Protein AF-A0A9D8IS25-F1 (afdb_monomer_lite)

Secondary structure (DSSP, 8-state):
-EESSHHHHHHHHHHHHHHHHHHHHH---------S-STTHHHHHHHGGG--SS------HHHHHHHHHHHHHHHHHH-EE---S---S--PPPP----GGGG---BTTTB-HHHHHHHHHHHHHHHHHT--TT----

Radius of gyration: 33.5 Å; chains: 1; bounding box: 58×26×98 Å

Sequence (138 aa):
MTWLTPLTGIILAAVTLPLLLALYILKLRRRRRAAPSTLLWTRAVEDLRANAPFQRLRPSWLLLLQLLVLVLVALAVMQPRMDLGATRGGRVVILVDNSASMNTTDAPGGRTRLEQAKRQAKERISKLMSGGLFSGAP

pLDDT: mean 80.03, std 15.33, range [38.88, 97.06]

Foldseek 3Di:
DDFDALPVLVVQCVPPVVVLVLVQLVPDDDDDDDDPDPPCVVVVVVVVVVPDSDDPDDDDPVSVVVNVVSNVVSVVNRPDDDPLLQDPPDDDDDDQDPDPQQQDQPPPPSHGVSVVSVVVVVVVVVSNQCSDPPPDDD

Structure (mmCIF, N/CA/C/O backbone):
data_AF-A0A9D8IS25-F1
#
_entry.id   AF-A0A9D8IS25-F1
#
loop_
_atom_site.group_PDB
_atom_site.id
_atom_site.type_symbol
_atom_site.label_atom_id
_atom_site.label_alt_id
_atom_site.label_comp_id
_atom_site.label_asym_id
_atom_site.label_entity_id
_atom_site.label_seq_id
_atom_site.pdbx_PDB_ins_code
_atom_site.Cartn_x
_atom_site.Cartn_y
_atom_site.Cartn_z
_atom_site.occupancy
_atom_site.B_iso_or_equiv
_atom_site.auth_seq_id
_atom_site.auth_comp_id
_atom_site.auth_asym_id
_atom_site.auth_atom_id
_atom_site.pdbx_PDB_model_num
ATOM 1 N N . MET A 1 1 ? -0.756 2.244 12.063 1.00 66.31 1 MET A N 1
ATOM 2 C CA . MET A 1 1 ? -0.841 1.641 10.717 1.00 66.31 1 MET A CA 1
ATOM 3 C C . MET A 1 1 ? -0.056 0.354 10.734 1.00 66.31 1 MET A C 1
ATOM 5 O O . MET A 1 1 ? 1.112 0.387 11.102 1.00 66.31 1 MET A O 1
ATOM 9 N N . THR A 1 2 ? -0.696 -0.760 10.411 1.00 83.44 2 THR A N 1
ATOM 10 C CA . THR A 1 2 ? -0.054 -2.077 10.352 1.00 83.44 2 THR A CA 1
ATOM 11 C C . THR A 1 2 ? 0.010 -2.529 8.897 1.00 83.44 2 THR A C 1
ATOM 13 O O . THR A 1 2 ? -0.905 -2.270 8.119 1.00 83.44 2 THR A O 1
ATOM 16 N N . TRP A 1 3 ? 1.112 -3.166 8.511 1.00 88.31 3 TRP A N 1
ATOM 17 C CA . TRP A 1 3 ? 1.300 -3.726 7.173 1.00 88.31 3 TRP A CA 1
ATOM 18 C C . TRP A 1 3 ? 1.316 -5.240 7.308 1.00 88.31 3 TRP A C 1
ATOM 20 O O . TRP A 1 3 ? 2.125 -5.776 8.062 1.00 88.31 3 TRP A O 1
ATOM 30 N N . LEU A 1 4 ? 0.411 -5.927 6.616 1.00 87.81 4 LEU A N 1
ATOM 31 C CA . LEU A 1 4 ? 0.293 -7.384 6.734 1.00 87.81 4 LEU A CA 1
ATOM 32 C C . LEU A 1 4 ? 1.387 -8.107 5.952 1.00 87.81 4 LEU A C 1
ATOM 34 O O . LEU A 1 4 ? 1.918 -9.112 6.413 1.00 87.81 4 LEU A O 1
ATOM 38 N N . THR A 1 5 ? 1.727 -7.593 4.772 1.00 92.00 5 THR A N 1
ATOM 39 C CA . THR A 1 5 ? 2.587 -8.297 3.813 1.00 92.00 5 THR A CA 1
ATOM 40 C C . THR A 1 5 ? 3.596 -7.358 3.135 1.00 92.00 5 THR A C 1
ATOM 42 O O . THR A 1 5 ? 3.738 -7.388 1.907 1.00 92.00 5 THR A O 1
ATOM 45 N N . PRO A 1 6 ? 4.356 -6.537 3.894 1.00 90.81 6 PRO A N 1
ATOM 46 C CA . PRO A 1 6 ? 5.230 -5.511 3.320 1.00 90.81 6 PRO A CA 1
ATOM 47 C C . PRO A 1 6 ? 6.304 -6.107 2.400 1.00 90.81 6 PRO A C 1
ATOM 49 O O . PRO A 1 6 ? 6.523 -5.607 1.299 1.00 90.81 6 PRO A O 1
ATOM 52 N N . LEU A 1 7 ? 6.912 -7.231 2.797 1.00 94.69 7 LEU A N 1
ATOM 53 C CA . LEU A 1 7 ? 7.963 -7.893 2.017 1.00 94.69 7 LEU A CA 1
ATOM 54 C C . LEU A 1 7 ? 7.478 -8.337 0.633 1.00 94.69 7 LEU A C 1
ATOM 56 O O . LEU A 1 7 ? 8.193 -8.157 -0.348 1.00 94.69 7 LEU A O 1
ATOM 60 N N . THR A 1 8 ? 6.256 -8.866 0.530 1.00 93.81 8 THR A N 1
ATOM 61 C CA . THR A 1 8 ? 5.722 -9.343 -0.758 1.00 93.81 8 THR A CA 1
ATOM 62 C C . THR A 1 8 ? 5.560 -8.212 -1.767 1.00 93.81 8 THR A C 1
ATOM 64 O O . THR A 1 8 ? 5.951 -8.365 -2.922 1.00 93.81 8 THR A O 1
ATOM 67 N N . GLY A 1 9 ? 5.064 -7.050 -1.331 1.00 93.19 9 GLY A N 1
ATOM 68 C CA . GLY A 1 9 ? 4.956 -5.890 -2.207 1.00 93.19 9 GLY A CA 1
ATOM 69 C C . GLY A 1 9 ? 6.318 -5.310 -2.584 1.00 93.19 9 GLY A C 1
ATOM 70 O O . GLY A 1 9 ? 6.484 -4.876 -3.721 1.00 93.19 9 GLY A O 1
ATOM 71 N N . ILE A 1 10 ? 7.313 -5.359 -1.684 1.00 95.56 10 ILE A N 1
ATOM 72 C CA . ILE A 1 10 ? 8.688 -4.927 -1.994 1.00 95.56 10 ILE A CA 1
ATOM 73 C C . ILE A 1 10 ? 9.290 -5.838 -3.063 1.00 95.56 10 ILE A C 1
ATOM 75 O O . ILE A 1 10 ? 9.823 -5.338 -4.048 1.00 95.56 10 ILE A O 1
ATOM 79 N N . ILE A 1 11 ? 9.174 -7.159 -2.905 1.00 96.50 11 ILE A N 1
ATOM 80 C CA . ILE A 1 11 ? 9.686 -8.134 -3.877 1.00 96.50 11 ILE A CA 1
ATOM 81 C C . ILE A 1 11 ? 9.007 -7.936 -5.235 1.00 96.50 11 ILE A C 1
ATOM 83 O O . ILE A 1 11 ? 9.684 -7.867 -6.260 1.00 96.50 11 ILE A O 1
ATOM 87 N N . LEU A 1 12 ? 7.680 -7.782 -5.253 1.00 96.19 12 LEU A N 1
ATOM 88 C CA . LEU A 1 12 ? 6.933 -7.539 -6.484 1.00 96.19 12 LEU A CA 1
ATOM 89 C C . LEU A 1 12 ? 7.421 -6.269 -7.193 1.00 96.19 12 LEU A C 1
ATOM 91 O O . LEU A 1 12 ? 7.677 -6.296 -8.398 1.00 96.19 12 LEU A O 1
ATOM 95 N N . ALA A 1 13 ? 7.584 -5.169 -6.456 1.00 95.88 13 ALA A N 1
ATOM 96 C CA . ALA A 1 13 ? 8.097 -3.917 -6.999 1.00 95.88 13 ALA A CA 1
ATOM 97 C C . ALA A 1 13 ? 9.538 -4.073 -7.517 1.00 95.88 13 ALA A C 1
ATOM 99 O O . ALA A 1 13 ? 9.843 -3.665 -8.638 1.00 95.88 13 ALA A O 1
ATOM 100 N N . ALA A 1 14 ? 10.404 -4.730 -6.742 1.00 96.62 14 ALA A N 1
ATOM 101 C CA . ALA A 1 14 ? 11.804 -4.964 -7.082 1.00 96.62 14 ALA A CA 1
ATOM 102 C C . ALA A 1 14 ? 11.988 -5.817 -8.344 1.00 96.62 14 ALA A C 1
ATOM 104 O O . ALA A 1 14 ? 13.005 -5.682 -9.011 1.00 96.62 14 ALA A O 1
ATOM 105 N N . VAL A 1 15 ? 11.019 -6.663 -8.704 1.00 96.75 15 VAL A N 1
ATOM 106 C CA . VAL A 1 15 ? 11.056 -7.447 -9.949 1.00 96.75 15 VAL A CA 1
ATOM 107 C C . VAL A 1 15 ? 10.396 -6.692 -11.105 1.00 96.75 15 VAL A C 1
ATOM 109 O O . VAL A 1 15 ? 10.967 -6.577 -12.189 1.00 96.75 15 VAL A O 1
ATOM 112 N N . THR A 1 16 ? 9.192 -6.160 -10.895 1.00 95.75 16 THR A N 1
ATOM 113 C CA . THR A 1 16 ? 8.357 -5.623 -11.983 1.00 95.75 16 THR A CA 1
ATOM 114 C C . THR A 1 16 ? 8.835 -4.273 -12.514 1.00 95.75 16 THR A C 1
ATOM 116 O O . THR A 1 16 ? 8.819 -4.071 -13.730 1.00 95.75 16 THR A O 1
ATOM 119 N N . LEU A 1 17 ? 9.301 -3.362 -11.650 1.00 95.12 17 LEU A N 1
ATOM 120 C CA . LEU A 1 17 ? 9.815 -2.058 -12.081 1.00 95.12 17 LEU A CA 1
ATOM 121 C C . LEU A 1 17 ? 11.051 -2.174 -12.989 1.00 95.12 17 LEU A C 1
ATOM 123 O O . LEU A 1 17 ? 11.005 -1.635 -14.099 1.00 95.12 17 LEU A O 1
ATOM 127 N N . PRO A 1 18 ? 12.146 -2.856 -12.593 1.00 93.69 18 PRO A N 1
ATOM 128 C CA . PRO A 1 18 ? 13.311 -2.968 -13.463 1.00 93.69 18 PRO A CA 1
ATOM 129 C C . PRO A 1 18 ? 13.011 -3.778 -14.722 1.00 93.69 18 PRO A C 1
ATOM 131 O O . PRO A 1 18 ? 13.528 -3.431 -15.780 1.00 93.69 18 PRO A O 1
ATOM 134 N N . LEU A 1 19 ? 12.137 -4.789 -14.655 1.00 94.56 19 LEU A N 1
ATOM 135 C CA . LEU A 1 19 ? 11.696 -5.524 -15.841 1.00 94.56 19 LEU A CA 1
ATOM 136 C C . LEU A 1 19 ? 10.988 -4.603 -16.844 1.00 94.56 19 LEU A C 1
ATOM 138 O O . LEU A 1 19 ? 11.324 -4.610 -18.028 1.00 94.56 19 LEU A O 1
ATOM 142 N N . LEU A 1 20 ? 10.044 -3.775 -16.384 1.00 93.62 20 LEU A N 1
ATOM 143 C CA . LEU A 1 20 ? 9.356 -2.807 -17.241 1.00 93.62 20 LEU A CA 1
ATOM 144 C C . LEU A 1 20 ? 10.348 -1.815 -17.864 1.00 93.62 20 LEU A C 1
ATOM 146 O O . LEU A 1 20 ? 10.269 -1.536 -19.061 1.00 93.62 20 LEU A O 1
ATOM 150 N N . LEU A 1 21 ? 11.292 -1.302 -17.071 1.00 90.62 21 LEU A N 1
ATOM 151 C CA . LEU A 1 21 ? 12.319 -0.376 -17.550 1.00 90.62 21 LEU A CA 1
ATOM 152 C C . LEU A 1 21 ? 13.247 -1.034 -18.576 1.00 90.62 21 LEU A C 1
ATOM 154 O O . LEU A 1 21 ? 13.522 -0.431 -19.612 1.00 90.62 21 LEU A O 1
ATOM 158 N N . ALA A 1 22 ? 13.673 -2.276 -18.338 1.00 89.38 22 ALA A N 1
ATOM 159 C CA . ALA A 1 22 ? 14.477 -3.043 -19.281 1.00 89.38 22 ALA A CA 1
ATOM 160 C C . ALA A 1 22 ? 13.729 -3.215 -20.609 1.00 89.38 22 ALA A C 1
ATOM 162 O O . ALA A 1 22 ? 14.243 -2.835 -21.660 1.00 89.38 22 ALA A O 1
ATOM 163 N N . LEU A 1 23 ? 12.475 -3.676 -20.571 1.00 88.62 23 LEU A N 1
ATOM 164 C CA . LEU A 1 23 ? 11.638 -3.817 -21.767 1.00 88.62 23 LEU A CA 1
ATOM 165 C C . LEU A 1 23 ? 11.410 -2.481 -22.488 1.00 88.62 23 LEU A C 1
ATOM 167 O O . LEU A 1 23 ? 11.342 -2.443 -23.719 1.00 88.62 23 LEU A O 1
ATOM 171 N N . TYR A 1 24 ? 11.311 -1.377 -21.746 1.00 86.81 24 TYR A N 1
ATOM 172 C CA . TYR A 1 24 ? 11.167 -0.048 -22.328 1.00 86.81 24 TYR A CA 1
ATOM 173 C C . TYR A 1 24 ? 12.428 0.405 -23.069 1.00 86.81 24 TYR A C 1
ATOM 175 O O . TYR A 1 24 ? 12.323 0.912 -24.186 1.00 86.81 24 TYR A O 1
ATOM 183 N N . ILE A 1 25 ? 13.611 0.198 -22.482 1.00 82.75 25 ILE A N 1
ATOM 184 C CA . ILE A 1 25 ? 14.899 0.558 -23.094 1.00 82.75 25 ILE A CA 1
ATOM 185 C C . ILE A 1 25 ? 15.184 -0.326 -24.313 1.00 82.75 25 ILE A C 1
ATOM 187 O O . ILE A 1 25 ? 15.615 0.180 -25.348 1.00 82.75 25 ILE A O 1
ATOM 191 N N . LEU A 1 26 ? 14.876 -1.626 -24.233 1.00 81.69 26 LEU A N 1
ATOM 192 C CA . LEU A 1 26 ? 15.038 -2.564 -25.350 1.00 81.69 26 LEU A CA 1
ATOM 193 C C . LEU A 1 26 ? 14.118 -2.235 -26.541 1.00 81.69 26 LEU A C 1
ATOM 195 O O . LEU A 1 26 ? 14.368 -2.683 -27.664 1.00 81.69 26 LEU A O 1
ATOM 199 N N . LYS A 1 27 ? 13.060 -1.438 -26.340 1.00 72.56 27 LYS A N 1
ATOM 200 C CA . LYS A 1 27 ? 12.122 -1.057 -27.400 1.00 72.56 27 LYS A CA 1
ATOM 201 C C . LYS A 1 27 ? 12.726 -0.006 -28.337 1.00 72.56 27 LYS A C 1
ATOM 203 O O . LYS A 1 27 ? 12.412 1.184 -28.276 1.00 72.56 27 LYS A O 1
ATOM 208 N N . LEU A 1 28 ? 13.529 -0.463 -29.294 1.00 65.44 28 LEU A N 1
ATOM 209 C CA . LEU A 1 28 ? 14.127 0.388 -30.320 1.00 65.44 28 LEU A CA 1
ATOM 210 C C . LEU A 1 28 ? 13.079 0.855 -31.352 1.00 65.44 28 LEU A C 1
ATOM 212 O O . LEU A 1 28 ? 12.765 0.161 -32.321 1.00 65.44 28 LEU A O 1
ATOM 216 N N . ARG A 1 29 ? 12.541 2.070 -31.186 1.00 64.44 29 ARG A N 1
ATOM 217 C CA . ARG A 1 29 ? 11.661 2.699 -32.189 1.00 64.44 29 ARG A CA 1
ATOM 218 C C . ARG A 1 29 ? 12.482 3.308 -33.331 1.00 64.44 29 ARG A C 1
ATOM 220 O O . ARG A 1 29 ? 12.863 4.475 -33.278 1.00 64.44 29 ARG A O 1
ATOM 227 N N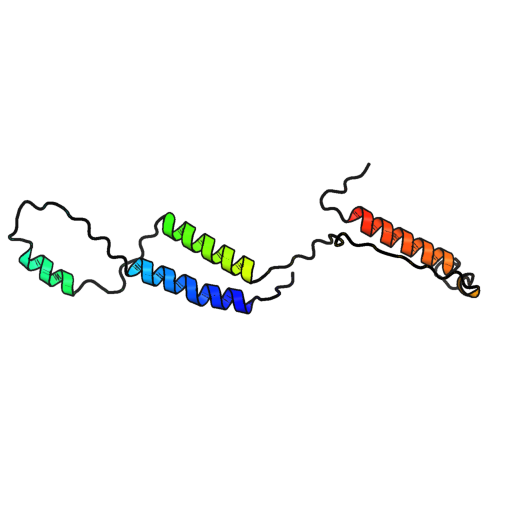 . ARG A 1 30 ? 12.701 2.546 -34.406 1.00 65.75 30 ARG A N 1
ATOM 228 C CA . ARG A 1 30 ? 13.280 3.072 -35.656 1.00 65.75 30 ARG A CA 1
ATOM 229 C C . ARG A 1 30 ? 12.220 3.872 -36.422 1.00 65.75 30 ARG A C 1
ATOM 231 O O . ARG A 1 30 ? 11.228 3.305 -36.873 1.00 65.75 30 ARG A O 1
ATOM 238 N N . ARG A 1 31 ? 12.408 5.185 -36.589 1.00 66.12 31 ARG A N 1
ATOM 239 C CA . ARG A 1 31 ? 11.593 5.987 -37.522 1.00 66.12 31 ARG A CA 1
ATOM 240 C C . ARG A 1 31 ? 12.238 5.930 -38.905 1.00 66.12 31 ARG A C 1
ATOM 242 O O . ARG A 1 31 ? 13.348 6.429 -39.067 1.00 66.12 31 ARG A O 1
ATOM 249 N N . ARG A 1 32 ? 11.552 5.345 -39.892 1.00 70.12 32 ARG A N 1
ATOM 250 C CA . ARG A 1 32 ? 11.980 5.427 -41.296 1.00 70.12 32 ARG A CA 1
ATOM 251 C C . ARG A 1 32 ? 11.805 6.874 -41.759 1.00 70.12 32 ARG A C 1
ATOM 253 O O . ARG A 1 32 ? 10.707 7.414 -41.667 1.00 70.12 32 ARG A O 1
ATOM 260 N N . ARG A 1 33 ? 12.888 7.507 -42.203 1.00 74.75 33 ARG A N 1
ATOM 261 C CA . ARG A 1 33 ? 12.861 8.811 -42.873 1.00 74.75 33 ARG A CA 1
ATOM 262 C C . ARG A 1 33 ? 13.349 8.601 -44.301 1.00 74.75 33 ARG A C 1
ATOM 264 O O . ARG A 1 33 ? 14.346 7.910 -44.491 1.00 74.75 33 ARG A O 1
ATOM 271 N N . ALA A 1 34 ? 12.633 9.154 -45.276 1.00 75.25 34 ALA A N 1
ATOM 272 C CA . ALA A 1 34 ? 13.092 9.159 -46.658 1.00 75.25 34 ALA A CA 1
ATOM 273 C C . ALA A 1 34 ? 14.298 10.103 -46.761 1.00 75.25 34 ALA A C 1
ATOM 275 O O . ALA A 1 34 ? 14.199 11.269 -46.380 1.00 75.25 34 ALA A O 1
ATOM 276 N N . ALA A 1 35 ? 15.435 9.583 -47.218 1.00 69.88 35 ALA A N 1
ATOM 277 C CA . ALA A 1 35 ? 16.632 10.365 -47.493 1.00 69.88 35 ALA A CA 1
ATOM 278 C C . ALA A 1 35 ? 16.887 10.344 -49.013 1.00 69.88 35 ALA A C 1
ATOM 280 O O . ALA A 1 35 ? 16.868 9.259 -49.593 1.00 69.88 35 ALA A O 1
ATOM 281 N N . PRO A 1 36 ? 17.122 11.498 -49.663 1.00 72.44 36 PRO A N 1
ATOM 282 C CA . PRO A 1 36 ? 17.271 11.591 -51.119 1.00 72.44 36 PRO A CA 1
ATOM 283 C C . PRO A 1 36 ? 18.633 11.110 -51.663 1.00 72.44 36 PRO A C 1
ATOM 285 O O . PRO A 1 36 ? 18.867 11.202 -52.861 1.00 72.44 36 PRO A O 1
ATOM 288 N N . SER A 1 37 ? 19.541 10.596 -50.822 1.00 74.31 37 SER A N 1
ATOM 289 C CA . SER A 1 37 ? 20.868 10.123 -51.245 1.00 74.31 37 SER A CA 1
ATOM 290 C C . SER A 1 37 ? 21.282 8.846 -50.512 1.00 74.31 37 SER A C 1
ATOM 292 O O . SER A 1 37 ? 21.143 8.743 -49.293 1.00 74.31 37 SER A O 1
ATOM 294 N N . THR A 1 38 ? 21.818 7.878 -51.258 1.00 71.62 38 THR A N 1
ATOM 295 C CA 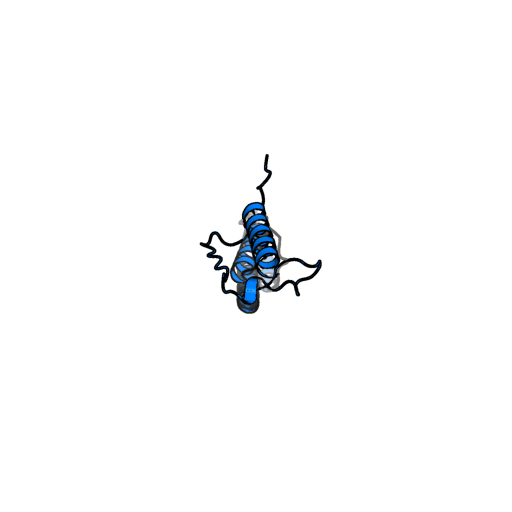. THR A 1 38 ? 22.339 6.594 -50.758 1.00 71.62 38 THR A CA 1
ATOM 296 C C . THR A 1 38 ? 23.822 6.655 -50.372 1.00 71.62 38 THR A C 1
ATOM 298 O O . THR A 1 38 ? 24.306 5.766 -49.677 1.00 71.62 38 THR A O 1
ATOM 301 N N . LEU A 1 39 ? 24.539 7.719 -50.756 1.00 65.44 39 LEU A N 1
ATOM 302 C CA . LEU A 1 39 ? 25.997 7.843 -50.597 1.00 65.44 39 LEU A CA 1
ATOM 303 C C . LEU A 1 39 ? 26.420 8.027 -49.124 1.00 65.44 39 LEU A C 1
ATOM 305 O O . LEU A 1 39 ? 27.488 7.584 -48.713 1.00 65.44 39 LEU A O 1
ATOM 309 N N . LEU A 1 40 ? 25.552 8.620 -48.295 1.00 64.81 40 LEU A N 1
ATOM 310 C CA . LEU A 1 40 ? 25.784 8.817 -46.856 1.00 64.81 40 LEU A CA 1
ATOM 311 C C . LEU A 1 40 ? 25.398 7.598 -45.994 1.00 64.81 40 LEU A C 1
ATOM 313 O O . LEU A 1 40 ? 25.723 7.565 -44.807 1.00 64.81 40 LEU A O 1
ATOM 317 N N . TRP A 1 41 ? 24.726 6.588 -46.562 1.00 65.38 41 TRP A N 1
ATOM 318 C CA . TRP A 1 41 ? 24.256 5.429 -45.794 1.00 65.38 41 TRP A CA 1
ATOM 319 C C . TRP A 1 41 ? 25.400 4.483 -45.410 1.00 65.38 41 TRP A C 1
ATOM 321 O O . TRP A 1 41 ? 25.416 3.963 -44.298 1.00 65.38 41 TRP A O 1
ATOM 331 N N . THR A 1 42 ? 26.399 4.298 -46.275 1.00 62.91 42 THR A N 1
ATOM 332 C CA . THR A 1 42 ? 27.499 3.351 -46.026 1.00 62.91 42 THR A CA 1
ATOM 333 C C . THR A 1 42 ? 28.302 3.710 -44.770 1.00 62.91 42 THR A C 1
ATOM 335 O O . THR A 1 42 ? 28.644 2.821 -43.999 1.00 62.91 42 THR A O 1
ATOM 338 N N . ARG A 1 43 ? 28.504 5.011 -44.497 1.00 61.09 43 ARG A N 1
ATOM 339 C CA . ARG A 1 43 ? 29.179 5.504 -43.278 1.00 61.09 43 ARG A CA 1
ATOM 340 C C . ARG A 1 43 ? 28.294 5.446 -42.025 1.00 61.09 43 ARG A C 1
ATOM 342 O O . ARG A 1 43 ? 28.779 5.150 -40.942 1.00 61.09 43 ARG A O 1
ATOM 349 N N . ALA A 1 44 ? 26.984 5.663 -42.156 1.00 62.28 44 ALA A N 1
ATOM 350 C CA . ALA A 1 44 ? 26.056 5.605 -41.019 1.00 62.28 44 ALA A CA 1
ATOM 351 C C . ALA A 1 44 ? 25.760 4.166 -40.534 1.00 62.28 44 ALA A C 1
ATOM 353 O O . ALA A 1 44 ? 25.330 3.973 -39.396 1.00 62.28 44 ALA A O 1
ATOM 354 N N . VAL A 1 45 ? 25.985 3.147 -41.375 1.00 61.28 45 VAL A N 1
ATOM 355 C CA . VAL A 1 45 ? 25.874 1.729 -40.983 1.00 61.28 45 VAL A CA 1
ATOM 356 C C . VAL A 1 45 ? 27.019 1.297 -40.056 1.00 61.28 45 VAL A C 1
ATOM 358 O O . VAL A 1 45 ? 26.791 0.464 -39.176 1.00 61.28 45 VAL A O 1
ATOM 361 N N . GLU A 1 46 ? 28.210 1.888 -40.181 1.00 60.28 46 GLU A N 1
ATOM 362 C CA . GLU A 1 46 ? 29.330 1.644 -39.258 1.00 60.28 46 GLU A CA 1
ATOM 363 C C . GLU A 1 46 ? 29.078 2.265 -37.874 1.00 60.28 46 GLU A C 1
ATOM 365 O O . GLU A 1 46 ? 29.246 1.578 -36.866 1.00 60.28 46 GLU A O 1
ATOM 370 N N . ASP A 1 47 ? 28.529 3.483 -37.808 1.00 56.66 47 ASP A N 1
ATOM 371 C CA . ASP A 1 47 ? 28.145 4.144 -36.544 1.00 56.66 47 ASP A CA 1
ATOM 372 C C . ASP A 1 47 ? 27.007 3.426 -35.792 1.00 56.66 47 ASP A C 1
ATOM 374 O O . ASP A 1 47 ? 26.887 3.511 -34.566 1.00 56.66 47 ASP A O 1
ATOM 378 N N . LEU A 1 48 ? 26.166 2.658 -36.494 1.00 56.69 48 LEU A N 1
ATOM 379 C CA . LEU A 1 48 ? 25.124 1.847 -35.856 1.00 56.69 48 LEU A CA 1
ATOM 380 C C . LEU A 1 48 ? 25.693 0.713 -34.988 1.00 56.69 48 LEU A C 1
ATOM 382 O O . LEU A 1 48 ? 25.003 0.290 -34.059 1.00 56.69 48 LEU A O 1
ATOM 386 N N . ARG A 1 49 ? 26.930 0.251 -35.233 1.00 53.69 49 ARG A N 1
ATOM 387 C CA . ARG A 1 49 ? 27.591 -0.769 -34.394 1.00 53.69 49 ARG A CA 1
ATOM 388 C C . ARG A 1 49 ? 28.044 -0.226 -33.034 1.00 53.69 49 ARG A C 1
ATOM 390 O O . ARG A 1 49 ? 28.246 -1.021 -32.122 1.00 53.69 49 ARG A O 1
ATOM 397 N N . ALA A 1 50 ? 28.138 1.096 -32.874 1.00 52.19 50 ALA A N 1
ATOM 398 C CA . ALA A 1 50 ? 28.578 1.753 -31.641 1.00 52.19 50 ALA A CA 1
ATOM 399 C C . ALA A 1 50 ? 27.425 2.298 -30.772 1.00 52.19 50 ALA A C 1
ATOM 401 O O . ALA A 1 50 ? 27.666 2.984 -29.777 1.00 52.19 50 ALA A O 1
ATOM 402 N N . ASN A 1 51 ? 26.160 2.029 -31.118 1.00 53.81 51 ASN A N 1
ATOM 403 C CA . ASN A 1 51 ? 25.030 2.609 -30.392 1.00 53.81 51 ASN A CA 1
ATOM 404 C C . ASN A 1 51 ? 24.779 1.907 -29.051 1.00 53.81 51 ASN A C 1
ATOM 406 O O . ASN A 1 51 ? 24.097 0.889 -28.960 1.00 53.81 51 ASN A O 1
ATOM 410 N N . ALA A 1 52 ? 25.365 2.534 -28.031 1.00 61.72 52 ALA A N 1
ATOM 411 C CA . ALA A 1 52 ? 25.279 2.315 -26.597 1.00 61.72 52 ALA A CA 1
ATOM 412 C C . ALA A 1 52 ? 24.050 1.507 -26.113 1.00 61.72 52 ALA A C 1
ATOM 414 O O . ALA A 1 52 ? 22.910 1.934 -26.328 1.00 61.72 52 ALA A O 1
ATOM 415 N N . PRO A 1 53 ? 24.262 0.415 -25.349 1.00 58.84 53 PRO A N 1
ATOM 416 C CA . PRO A 1 53 ? 23.183 -0.408 -24.790 1.00 58.84 53 PRO A CA 1
ATOM 417 C C . PRO A 1 53 ? 22.298 0.335 -23.768 1.00 58.84 53 PRO A C 1
ATOM 419 O O . PRO A 1 53 ? 21.212 -0.133 -23.440 1.00 58.84 53 PRO A O 1
ATOM 422 N N . PHE A 1 54 ? 22.720 1.518 -23.306 1.00 61.22 54 PHE A N 1
ATOM 423 C CA . PHE A 1 54 ? 22.022 2.361 -22.331 1.00 61.22 54 PHE A CA 1
ATOM 424 C C . PHE A 1 54 ? 21.607 3.704 -22.946 1.00 61.22 54 PHE A C 1
ATOM 426 O O . PHE A 1 54 ? 22.081 4.771 -22.548 1.00 61.22 54 PHE A O 1
ATOM 433 N N . GLN A 1 55 ? 20.727 3.676 -23.951 1.00 66.56 55 GLN A N 1
ATOM 434 C CA . GLN A 1 55 ? 20.129 4.915 -24.455 1.00 66.56 55 GLN A CA 1
ATOM 435 C C . GLN A 1 55 ? 19.375 5.638 -23.326 1.00 66.56 55 GLN A C 1
ATOM 437 O O . GLN A 1 55 ? 18.662 5.012 -22.541 1.00 66.56 55 GLN A O 1
ATOM 442 N N . ARG A 1 56 ? 19.513 6.971 -23.249 1.00 66.12 56 ARG A N 1
ATOM 443 C CA . ARG A 1 56 ? 18.790 7.809 -22.274 1.00 66.12 56 ARG A CA 1
ATOM 444 C C . ARG A 1 56 ? 17.289 7.509 -22.335 1.00 66.12 56 ARG A C 1
ATOM 446 O O . ARG A 1 56 ? 16.674 7.685 -23.392 1.00 66.12 56 ARG A O 1
ATOM 453 N N . LEU A 1 57 ? 16.702 7.108 -21.202 1.00 72.06 57 LEU A N 1
ATOM 454 C CA . LEU A 1 57 ? 15.259 6.914 -21.086 1.00 72.06 57 LEU A CA 1
ATOM 455 C C . LEU A 1 57 ? 14.558 8.228 -21.421 1.00 72.06 57 LEU A C 1
ATOM 457 O O . LEU A 1 57 ? 14.683 9.215 -20.701 1.00 72.06 57 LEU A O 1
ATOM 461 N N . ARG A 1 58 ? 13.812 8.243 -22.525 1.00 79.00 58 ARG A N 1
ATOM 462 C CA . ARG A 1 58 ? 12.912 9.352 -22.836 1.00 79.00 58 ARG A CA 1
ATOM 463 C C . ARG A 1 58 ? 11.602 9.084 -22.100 1.00 79.00 58 ARG A C 1
ATOM 465 O O . ARG A 1 58 ? 10.913 8.143 -22.504 1.00 79.00 58 ARG A O 1
ATOM 472 N N . PRO A 1 59 ? 11.260 9.827 -21.032 1.00 79.06 59 PRO A N 1
ATOM 473 C CA . PRO A 1 59 ? 10.008 9.602 -20.327 1.00 79.06 59 PRO A CA 1
ATOM 474 C C . PRO A 1 59 ? 8.845 9.865 -21.286 1.00 79.06 59 PRO A C 1
ATOM 476 O O . PRO A 1 59 ? 8.820 10.862 -22.006 1.00 79.06 59 PRO A O 1
ATOM 479 N N . SER A 1 60 ? 7.898 8.935 -21.326 1.00 87.94 60 SER A N 1
ATOM 480 C CA . SER A 1 60 ? 6.624 9.114 -22.017 1.00 87.94 60 SER A CA 1
ATOM 481 C C . SER A 1 60 ? 5.508 9.103 -20.983 1.00 87.94 60 SER A C 1
ATOM 483 O O . SER A 1 60 ? 5.625 8.425 -19.962 1.00 87.94 60 SER A O 1
ATOM 485 N N . TRP A 1 61 ? 4.417 9.825 -21.247 1.00 93.88 61 TRP A N 1
ATOM 486 C CA . TRP A 1 61 ? 3.265 9.846 -20.339 1.00 93.88 61 TRP A CA 1
ATOM 487 C C . TRP A 1 61 ? 2.736 8.433 -20.060 1.00 93.88 61 TRP A C 1
ATOM 489 O O . TRP A 1 61 ? 2.410 8.093 -18.929 1.00 93.88 61 TRP A O 1
ATOM 499 N N . LEU A 1 62 ? 2.762 7.567 -21.079 1.00 92.50 62 LEU A N 1
ATOM 500 C CA . LEU A 1 62 ? 2.393 6.161 -20.945 1.00 92.50 62 LEU A CA 1
ATOM 501 C C . LEU A 1 62 ? 3.307 5.399 -19.972 1.00 92.50 62 LEU A C 1
ATOM 503 O O . LEU A 1 62 ? 2.803 4.635 -19.157 1.00 92.50 62 LEU A O 1
ATOM 507 N N . LEU A 1 63 ? 4.627 5.612 -20.027 1.00 91.62 63 LEU A N 1
ATOM 508 C CA . LEU A 1 63 ? 5.567 4.981 -19.094 1.00 91.62 63 LEU A CA 1
ATOM 509 C C . LEU A 1 63 ? 5.338 5.460 -17.654 1.00 91.62 63 LEU A C 1
ATOM 511 O O . LEU A 1 63 ? 5.376 4.650 -16.733 1.00 91.62 63 LEU A O 1
ATOM 515 N N . LEU A 1 64 ? 5.056 6.751 -17.460 1.00 93.62 64 LEU A N 1
ATOM 516 C CA . LEU A 1 64 ? 4.732 7.290 -16.136 1.00 93.62 64 LEU A CA 1
ATOM 517 C C . LEU A 1 64 ? 3.455 6.658 -15.570 1.00 93.62 64 LEU A C 1
ATOM 519 O O . LEU A 1 64 ? 3.445 6.238 -14.416 1.00 93.62 64 LEU A O 1
ATOM 523 N N . LEU A 1 65 ? 2.409 6.522 -16.391 1.00 96.06 65 LEU A N 1
ATOM 524 C CA . LEU A 1 65 ? 1.170 5.853 -15.989 1.00 96.06 65 LEU A CA 1
ATOM 525 C C . LEU A 1 65 ? 1.395 4.370 -15.661 1.00 96.06 65 LEU A C 1
ATOM 527 O O . LEU A 1 65 ? 0.863 3.880 -14.670 1.00 96.06 65 LEU A O 1
ATOM 531 N N . GLN A 1 66 ? 2.209 3.657 -16.445 1.00 94.94 66 GLN A N 1
ATOM 532 C CA . GLN A 1 66 ? 2.552 2.256 -16.169 1.00 94.94 66 GLN A CA 1
ATOM 533 C C . GLN A 1 66 ? 3.296 2.096 -14.838 1.00 94.94 66 GLN A C 1
ATOM 535 O O . GLN A 1 66 ? 2.952 1.221 -14.046 1.00 94.94 66 GLN A O 1
ATOM 540 N N . LEU A 1 67 ? 4.281 2.958 -14.571 1.00 95.50 67 LEU A N 1
ATOM 541 C CA . LEU A 1 67 ? 5.004 2.985 -1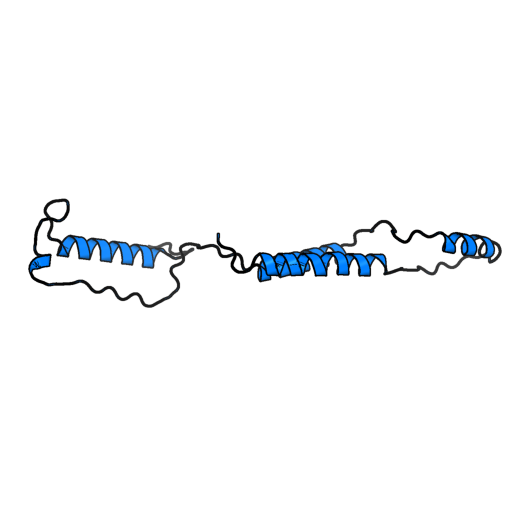3.298 1.00 95.50 67 LEU A CA 1
ATOM 542 C C . LEU A 1 67 ? 4.069 3.274 -12.124 1.00 95.50 67 LEU A C 1
ATOM 544 O O . LEU A 1 67 ? 4.127 2.571 -11.118 1.00 95.50 67 LEU A O 1
ATOM 548 N N . LEU A 1 68 ? 3.184 4.264 -12.264 1.00 96.94 68 LEU A N 1
ATOM 549 C CA . LEU A 1 68 ? 2.206 4.600 -11.234 1.00 96.94 68 LEU A CA 1
ATOM 550 C C . LEU A 1 68 ? 1.309 3.401 -10.911 1.00 96.94 68 LEU A C 1
ATOM 552 O O . LEU A 1 68 ? 1.144 3.062 -9.743 1.00 96.94 68 LEU A O 1
ATOM 556 N N . VAL A 1 69 ? 0.776 2.724 -11.932 1.00 97.06 69 VAL A N 1
ATOM 557 C CA . VAL A 1 69 ? -0.054 1.526 -11.741 1.00 97.06 69 VAL A CA 1
ATOM 558 C C . VAL A 1 69 ? 0.726 0.423 -11.027 1.00 97.06 69 VAL A C 1
ATOM 560 O O . VAL A 1 69 ? 0.204 -0.149 -10.074 1.00 97.06 69 VAL A O 1
ATOM 563 N N . LEU A 1 70 ? 1.975 0.146 -11.417 1.00 96.88 70 LEU A N 1
ATOM 564 C CA . LEU A 1 70 ? 2.798 -0.864 -10.738 1.00 96.88 70 LEU A CA 1
ATOM 565 C C . LEU A 1 70 ? 3.042 -0.523 -9.265 1.00 96.88 70 LEU A C 1
ATOM 567 O O . LEU A 1 70 ? 2.946 -1.404 -8.413 1.00 96.88 70 LEU A O 1
ATOM 571 N N . VAL A 1 71 ? 3.311 0.745 -8.951 1.00 96.12 71 VAL A N 1
ATOM 572 C CA . VAL A 1 71 ? 3.476 1.202 -7.565 1.00 96.12 71 VAL A CA 1
ATOM 573 C C . VAL A 1 71 ? 2.177 1.034 -6.778 1.00 96.12 71 VAL A C 1
ATOM 575 O O . VAL A 1 71 ? 2.207 0.516 -5.666 1.00 96.12 71 VAL A O 1
ATOM 578 N N . LEU A 1 72 ? 1.029 1.406 -7.351 1.00 96.69 72 LEU A N 1
ATOM 579 C CA . LEU A 1 72 ? -0.273 1.238 -6.701 1.00 96.69 72 LEU A CA 1
ATOM 580 C C . LEU A 1 72 ? -0.609 -0.237 -6.460 1.00 96.69 72 LEU A C 1
ATOM 582 O O . LEU A 1 72 ? -1.097 -0.582 -5.387 1.00 96.69 72 LEU A O 1
ATOM 586 N N . VAL A 1 73 ? -0.308 -1.114 -7.419 1.00 96.31 73 VAL A N 1
ATOM 587 C CA . VAL A 1 73 ? -0.477 -2.565 -7.261 1.00 96.31 73 VAL A CA 1
ATOM 588 C C . VAL A 1 73 ? 0.440 -3.095 -6.161 1.00 96.31 73 VAL A C 1
ATOM 590 O O . VAL A 1 73 ? -0.025 -3.832 -5.295 1.00 96.31 73 VAL A O 1
ATOM 593 N N . ALA A 1 74 ? 1.713 -2.694 -6.138 1.00 95.38 74 ALA A N 1
ATOM 594 C CA . ALA A 1 74 ? 2.633 -3.087 -5.076 1.00 95.38 74 ALA A CA 1
ATOM 595 C C . ALA A 1 74 ? 2.124 -2.633 -3.700 1.00 95.38 74 ALA A C 1
ATOM 597 O O . ALA A 1 74 ? 2.070 -3.443 -2.778 1.00 95.38 74 ALA A O 1
ATOM 598 N N . LEU A 1 75 ? 1.665 -1.384 -3.573 1.00 94.31 75 LEU A N 1
ATOM 599 C CA . LEU A 1 75 ? 1.072 -0.860 -2.340 1.00 94.31 75 LEU A CA 1
ATOM 600 C C . LEU A 1 75 ? -0.192 -1.624 -1.931 1.00 94.31 75 LEU A C 1
ATOM 602 O O . LEU A 1 75 ? -0.347 -1.951 -0.757 1.00 94.31 75 LEU A O 1
ATOM 606 N N . ALA A 1 76 ? -1.067 -1.963 -2.879 1.00 93.12 76 ALA A N 1
ATOM 607 C CA . ALA A 1 76 ? -2.253 -2.770 -2.605 1.00 93.12 76 ALA A CA 1
ATOM 608 C C . ALA A 1 76 ? -1.875 -4.161 -2.066 1.00 93.12 76 ALA A C 1
ATOM 610 O O . ALA A 1 76 ? -2.465 -4.633 -1.093 1.00 93.12 76 ALA A O 1
ATOM 611 N N . VAL A 1 77 ? -0.844 -4.788 -2.643 1.00 94.19 77 VAL A N 1
ATOM 612 C CA . VAL A 1 77 ? -0.319 -6.091 -2.205 1.00 94.1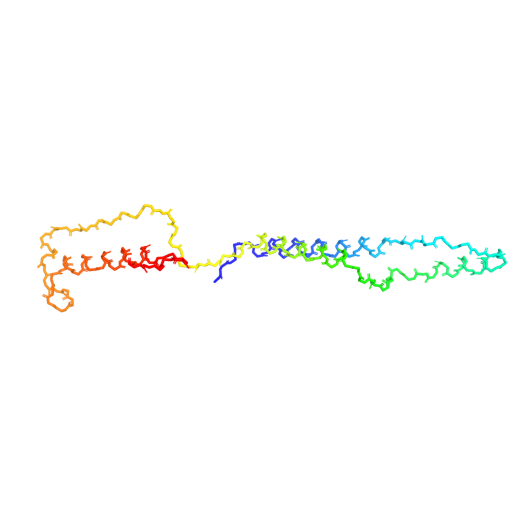9 77 VAL A CA 1
ATOM 613 C C . VAL A 1 77 ? 0.352 -6.017 -0.832 1.00 94.19 77 VAL A C 1
ATOM 615 O O . VAL A 1 77 ? 0.268 -6.977 -0.071 1.00 94.19 77 VAL A O 1
ATOM 618 N N . MET A 1 78 ? 0.968 -4.889 -0.465 1.00 94.06 78 MET A N 1
ATOM 619 C CA . MET A 1 78 ? 1.512 -4.699 0.888 1.00 94.06 78 MET A CA 1
ATOM 620 C C . MET A 1 78 ? 0.420 -4.634 1.974 1.00 94.06 78 MET A C 1
ATOM 622 O O . MET A 1 78 ? 0.736 -4.777 3.159 1.00 94.06 78 MET A O 1
ATOM 626 N N . GLN A 1 79 ? -0.847 -4.442 1.580 1.00 89.06 79 GLN A N 1
ATOM 627 C CA . GLN A 1 79 ? -2.021 -4.385 2.456 1.00 89.06 79 GLN A CA 1
ATOM 628 C C . GLN A 1 79 ? -1.852 -3.404 3.634 1.00 89.06 79 GLN A C 1
ATOM 630 O O . GLN A 1 79 ? -1.846 -3.826 4.797 1.00 89.06 79 GLN A O 1
ATOM 635 N N . PRO A 1 80 ? -1.721 -2.089 3.368 1.00 89.19 80 PRO A N 1
ATOM 636 C CA . PRO A 1 80 ? -1.699 -1.089 4.424 1.00 89.19 80 PRO A CA 1
ATOM 637 C C . PRO A 1 80 ? -3.047 -1.078 5.150 1.00 89.19 80 PRO A C 1
ATOM 639 O O . PRO A 1 80 ? -4.090 -0.795 4.557 1.00 89.19 80 PRO A O 1
ATOM 642 N N . ARG A 1 81 ? -3.036 -1.375 6.452 1.00 82.06 81 ARG A N 1
ATOM 643 C CA . ARG A 1 81 ? -4.211 -1.236 7.312 1.00 82.06 81 ARG A CA 1
ATOM 644 C C . ARG A 1 81 ? -4.108 0.001 8.185 1.00 82.06 81 ARG A C 1
ATOM 646 O O . ARG A 1 81 ? -3.167 0.200 8.962 1.00 82.06 81 ARG A O 1
ATOM 653 N N . MET A 1 82 ? -5.141 0.821 8.062 1.00 79.75 82 MET A N 1
ATOM 654 C CA . MET A 1 82 ? -5.429 1.926 8.957 1.00 79.75 82 MET A CA 1
ATOM 655 C C . MET A 1 82 ? -6.566 1.482 9.870 1.00 79.75 82 MET A C 1
ATOM 657 O O . MET A 1 82 ? -7.679 1.250 9.400 1.00 79.75 82 MET A O 1
ATOM 661 N N . ASP A 1 83 ? -6.292 1.364 11.167 1.00 69.81 83 ASP A N 1
ATOM 662 C CA . ASP A 1 83 ? -7.346 1.202 12.165 1.00 69.81 83 ASP A CA 1
ATOM 663 C C . ASP A 1 83 ? -8.050 2.552 12.328 1.00 69.81 83 ASP A C 1
ATOM 665 O O . ASP A 1 83 ? -7.699 3.368 13.174 1.00 69.81 83 ASP A O 1
ATOM 669 N N . LEU A 1 84 ? -9.025 2.815 11.458 1.00 64.50 84 LEU A N 1
ATOM 670 C CA . LEU A 1 84 ? -9.796 4.064 11.408 1.00 64.50 84 LEU A CA 1
ATOM 671 C C . LEU A 1 84 ? -10.843 4.176 12.530 1.00 64.50 84 LEU A C 1
ATOM 673 O O . LEU A 1 84 ? -11.804 4.923 12.402 1.00 64.50 84 LEU A O 1
ATOM 677 N N . GLY A 1 85 ? -10.714 3.401 13.610 1.00 59.16 85 GLY A N 1
ATOM 678 C CA . GLY A 1 85 ? -11.695 3.367 14.701 1.00 59.16 85 GLY A CA 1
ATOM 679 C C . GLY A 1 85 ? -13.088 2.864 14.297 1.00 59.16 85 GLY A C 1
ATOM 680 O O . GLY A 1 85 ? -13.945 2.727 15.165 1.00 59.16 85 GLY A O 1
ATOM 681 N N . ALA A 1 86 ? -13.308 2.546 13.015 1.00 56.81 86 ALA A N 1
ATOM 682 C CA . ALA A 1 86 ? -14.529 1.938 12.521 1.00 56.81 86 ALA A CA 1
ATOM 683 C C . ALA A 1 86 ? -14.667 0.556 13.159 1.00 56.81 86 ALA A C 1
ATOM 685 O O . ALA A 1 86 ? -13.980 -0.408 12.804 1.00 56.81 86 ALA A O 1
ATOM 686 N N . THR A 1 87 ? -15.546 0.482 14.149 1.00 57.00 87 THR A N 1
ATOM 687 C CA . THR A 1 87 ? -16.009 -0.761 14.739 1.00 57.00 87 THR A CA 1
ATOM 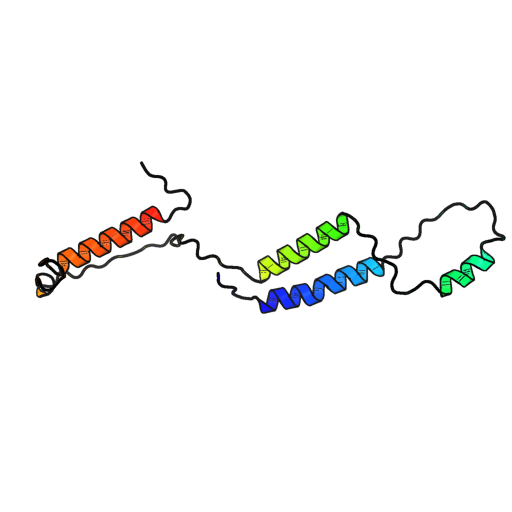688 C C . THR A 1 87 ? -16.580 -1.591 13.598 1.00 57.00 87 THR A C 1
ATOM 690 O O . THR A 1 87 ? -17.585 -1.238 12.986 1.00 57.00 87 THR A O 1
ATOM 693 N N . ARG A 1 88 ? -15.875 -2.670 13.233 1.00 55.72 88 ARG A N 1
ATOM 694 C CA . ARG A 1 88 ? -16.370 -3.657 12.267 1.00 55.72 88 ARG A CA 1
ATOM 695 C C . ARG A 1 88 ? -17.826 -3.950 12.614 1.00 55.72 88 ARG A C 1
ATOM 697 O O . ARG A 1 88 ? -18.093 -4.352 13.745 1.00 55.72 88 ARG A O 1
ATOM 704 N N . GLY A 1 89 ? -18.730 -3.731 11.657 1.00 57.47 89 GLY A N 1
ATOM 705 C CA . GLY A 1 89 ? -20.140 -4.084 11.784 1.00 57.47 89 GLY A CA 1
ATOM 706 C C . GLY A 1 89 ? -20.240 -5.540 12.223 1.00 57.47 89 GLY A C 1
ATOM 707 O O . GLY A 1 89 ? -19.960 -6.458 11.459 1.00 57.47 89 GLY A O 1
ATOM 708 N N . GLY A 1 90 ? -20.538 -5.732 13.498 1.00 64.88 90 GLY A N 1
ATOM 709 C CA . GLY A 1 90 ? -20.485 -7.009 14.179 1.00 64.88 90 GLY A CA 1
ATOM 710 C C . GLY A 1 90 ? -21.419 -6.952 15.372 1.00 64.88 90 GLY A C 1
ATOM 711 O O . GLY A 1 90 ? -21.621 -5.897 15.975 1.00 64.88 90 GLY A O 1
ATOM 712 N N . ARG A 1 91 ? -22.039 -8.084 15.697 1.00 75.62 91 ARG A N 1
ATOM 713 C CA . ARG A 1 91 ? -22.935 -8.177 16.846 1.00 75.62 91 ARG A CA 1
ATOM 714 C C . ARG A 1 91 ? -22.101 -8.126 18.124 1.00 75.62 91 ARG A C 1
ATOM 716 O O . ARG A 1 91 ? -21.370 -9.067 18.415 1.00 75.62 91 ARG A O 1
ATOM 723 N N . VAL A 1 92 ? -22.229 -7.046 18.889 1.00 80.62 92 VAL A N 1
ATOM 724 C CA . VAL A 1 92 ? -21.648 -6.949 20.233 1.00 80.62 92 VAL A CA 1
ATOM 725 C C . VAL A 1 92 ? -22.708 -7.362 21.245 1.00 80.62 92 VAL A C 1
ATOM 727 O O . VAL A 1 92 ? -23.760 -6.735 21.332 1.00 80.62 92 VAL A O 1
ATOM 730 N N . VAL A 1 93 ? -22.436 -8.425 22.001 1.00 88.19 93 VAL A N 1
ATOM 731 C CA . VAL A 1 93 ? -23.277 -8.863 23.122 1.00 88.19 93 VAL A CA 1
ATOM 732 C C . VAL A 1 93 ? -22.593 -8.426 24.411 1.00 88.19 93 VAL A C 1
ATOM 734 O O . VAL A 1 93 ? -21.449 -8.800 24.660 1.00 88.19 93 VAL A O 1
ATOM 737 N N . ILE A 1 94 ? -23.281 -7.617 25.215 1.00 90.00 94 ILE A N 1
ATOM 738 C CA . ILE A 1 94 ? -22.810 -7.204 26.540 1.00 90.00 94 ILE A CA 1
ATOM 739 C C . ILE A 1 94 ? -23.595 -8.007 27.573 1.00 90.00 94 ILE A C 1
ATOM 741 O O . ILE A 1 94 ? -24.816 -7.887 27.644 1.00 90.00 94 ILE A O 1
ATOM 745 N N . LEU A 1 95 ? -22.890 -8.806 28.371 1.00 93.00 95 LEU A N 1
ATOM 746 C CA . LEU A 1 95 ? -23.459 -9.516 29.511 1.00 93.00 95 LEU A CA 1
ATOM 747 C C . LEU A 1 95 ? -23.038 -8.798 30.795 1.00 93.00 95 LEU A C 1
ATOM 749 O O . LEU A 1 95 ? -21.850 -8.563 31.012 1.00 93.00 95 LEU A O 1
ATOM 753 N N . VAL A 1 96 ? -24.012 -8.430 31.624 1.00 93.69 96 VAL A N 1
ATOM 754 C CA . VAL A 1 96 ? -23.781 -7.783 32.920 1.00 93.69 96 VAL A CA 1
ATOM 755 C C . VAL A 1 96 ? -24.188 -8.763 34.010 1.00 93.69 96 VAL A C 1
ATOM 757 O O . VAL A 1 96 ? -25.331 -9.215 34.026 1.00 93.69 96 VAL A O 1
ATOM 760 N N . ASP A 1 97 ? -23.256 -9.090 34.903 1.00 92.88 97 ASP A N 1
ATOM 761 C CA . ASP A 1 97 ? -23.558 -9.899 36.084 1.00 92.88 97 ASP A CA 1
ATOM 762 C C . ASP A 1 97 ? -24.479 -9.120 37.046 1.00 92.88 97 ASP A C 1
ATOM 764 O O . ASP A 1 97 ? -24.301 -7.918 37.251 1.00 92.88 97 ASP A O 1
ATOM 768 N N . ASN A 1 98 ? -25.467 -9.810 37.622 1.00 93.94 98 ASN A N 1
ATOM 769 C CA . ASN A 1 98 ? -26.433 -9.285 38.593 1.00 93.94 98 ASN A CA 1
ATOM 770 C C . ASN A 1 98 ? -26.414 -10.079 39.916 1.00 93.94 98 ASN A C 1
ATOM 772 O O . ASN A 1 98 ? -27.407 -10.134 40.642 1.00 93.94 98 ASN A O 1
ATOM 776 N N . SER A 1 99 ? -25.297 -10.743 40.216 1.00 94.75 99 SER A N 1
ATOM 777 C CA . SER A 1 99 ? -25.078 -11.431 41.487 1.00 94.75 99 SER A CA 1
ATOM 778 C C . SER A 1 99 ? -25.108 -10.462 42.684 1.00 94.75 99 SER A C 1
ATOM 780 O O . SER A 1 99 ? -24.891 -9.258 42.548 1.00 94.75 99 SER A O 1
ATOM 782 N N . ALA A 1 100 ? -25.363 -10.972 43.896 1.00 91.62 100 ALA A N 1
ATOM 783 C CA . ALA A 1 100 ? -25.490 -10.142 45.103 1.00 91.62 100 ALA A CA 1
ATOM 784 C C . ALA A 1 100 ? -24.226 -9.311 45.421 1.00 91.62 100 ALA A C 1
ATOM 786 O O . ALA A 1 100 ? -24.326 -8.213 45.968 1.00 91.62 100 ALA A O 1
ATOM 787 N N . SER A 1 101 ? -23.043 -9.793 45.023 1.00 90.44 101 SER A N 1
ATOM 788 C CA . SER A 1 101 ? -21.770 -9.066 45.158 1.00 90.44 101 SER A CA 1
ATOM 789 C C . SER A 1 101 ? -21.705 -7.806 44.288 1.00 90.44 101 SER A C 1
ATOM 791 O O . SER A 1 101 ? -20.898 -6.913 44.537 1.00 90.44 101 SER A O 1
ATOM 793 N N . MET A 1 102 ? -22.576 -7.682 43.285 1.00 93.75 102 MET A N 1
ATOM 794 C CA . MET A 1 102 ? -22.665 -6.485 42.453 1.00 93.75 102 MET A CA 1
ATOM 795 C C . MET A 1 102 ? -23.347 -5.318 43.179 1.00 93.75 102 MET A C 1
ATOM 797 O O . MET A 1 102 ? -23.239 -4.176 42.731 1.00 93.75 102 MET A O 1
ATOM 801 N N . ASN A 1 103 ? -24.000 -5.577 44.318 1.00 93.00 103 ASN A N 1
ATOM 802 C CA . ASN A 1 103 ? -24.611 -4.548 45.158 1.00 93.00 103 ASN A CA 1
ATOM 803 C C . ASN A 1 103 ? -23.619 -3.902 46.148 1.00 93.00 103 ASN A C 1
ATOM 805 O O . ASN A 1 103 ? -23.983 -2.984 46.878 1.00 93.00 103 ASN A O 1
ATOM 809 N N . THR A 1 104 ? -22.365 -4.362 46.185 1.00 92.25 104 THR A N 1
ATOM 810 C CA . THR A 1 104 ? -21.313 -3.790 47.035 1.00 92.25 104 THR A CA 1
ATOM 811 C C . THR A 1 104 ? -20.902 -2.400 46.539 1.00 92.25 104 THR A C 1
ATOM 813 O O . THR A 1 104 ? -20.811 -2.172 45.332 1.00 92.25 104 THR A O 1
ATOM 816 N N . THR A 1 105 ? -20.666 -1.465 47.464 1.00 90.50 105 THR A N 1
ATOM 817 C CA . THR A 1 105 ? -20.397 -0.037 47.193 1.00 90.50 105 THR A CA 1
ATOM 818 C C . THR A 1 105 ? -18.912 0.336 47.179 1.00 90.50 105 THR A C 1
ATOM 820 O O . THR A 1 105 ? -18.539 1.471 47.463 1.00 90.50 105 THR A O 1
ATOM 823 N N . ASP A 1 106 ? -18.044 -0.622 46.881 1.00 88.38 106 ASP A N 1
ATOM 824 C CA . ASP A 1 106 ? -16.589 -0.451 46.828 1.00 88.38 106 ASP A CA 1
ATOM 825 C C . ASP A 1 106 ? -16.095 0.120 45.486 1.00 88.38 106 ASP A C 1
ATOM 827 O O . ASP A 1 106 ? -14.902 0.355 45.296 1.00 88.38 106 ASP A O 1
ATOM 831 N N . ALA A 1 107 ? -17.013 0.381 44.553 1.00 81.19 107 ALA A N 1
ATOM 832 C CA . ALA A 1 107 ? -16.711 1.105 43.333 1.00 81.19 107 ALA A CA 1
ATOM 833 C C . ALA A 1 107 ? -16.430 2.601 43.608 1.00 81.19 107 ALA A C 1
ATOM 835 O O . ALA A 1 107 ? -16.998 3.197 44.531 1.00 81.19 107 ALA A O 1
ATOM 836 N N . PRO A 1 108 ? -15.614 3.263 42.764 1.00 78.62 108 PRO A N 1
ATOM 837 C CA . PRO A 1 108 ? -15.297 4.680 42.915 1.00 78.62 108 PRO A CA 1
ATOM 838 C C . PRO A 1 108 ? -16.550 5.564 42.998 1.00 78.62 108 PRO A C 1
ATOM 840 O O . PRO A 1 108 ? -17.436 5.497 42.139 1.00 78.62 108 PRO A O 1
ATOM 843 N N . GLY A 1 109 ? -16.594 6.433 44.011 1.00 80.44 109 GLY A N 1
ATOM 844 C CA . GLY A 1 109 ? -17.705 7.362 44.237 1.00 80.44 109 GLY A CA 1
ATOM 845 C C . GLY A 1 109 ? -18.892 6.774 45.006 1.00 80.44 109 GLY A C 1
ATOM 846 O O . GLY A 1 109 ? -19.997 7.291 44.858 1.00 80.44 109 GLY A O 1
ATOM 847 N N . GLY A 1 110 ? -18.687 5.700 45.782 1.00 82.81 110 GLY A N 1
ATOM 848 C CA . GLY A 1 110 ? -19.694 5.136 46.696 1.00 82.81 110 GLY A CA 1
ATOM 849 C C . GLY A 1 110 ? -20.885 4.477 45.996 1.00 82.81 110 GLY A C 1
ATOM 850 O O . GLY A 1 110 ? -21.940 4.289 46.594 1.00 82.81 110 GLY A O 1
ATOM 851 N N . ARG A 1 111 ? -20.742 4.163 44.706 1.00 87.12 111 ARG A N 1
ATOM 852 C CA . ARG A 1 111 ? -21.781 3.519 43.892 1.00 87.12 111 ARG A CA 1
ATOM 853 C C . ARG A 1 111 ? -21.668 2.010 44.007 1.00 87.12 111 ARG A C 1
ATOM 855 O O . ARG A 1 111 ? -20.601 1.495 44.322 1.00 87.12 111 ARG A O 1
ATOM 862 N N . THR A 1 112 ? -22.739 1.297 43.679 1.00 92.62 112 THR A N 1
ATOM 863 C CA . THR A 1 112 ? -22.658 -0.160 43.565 1.00 92.62 112 THR A CA 1
ATOM 864 C C . THR A 1 112 ? -21.808 -0.559 42.354 1.00 92.62 112 THR A C 1
ATOM 866 O O . THR A 1 112 ? -21.783 0.146 41.334 1.00 92.62 112 THR A O 1
ATOM 869 N N . ARG A 1 113 ? -21.124 -1.706 42.430 1.00 92.06 113 ARG A N 1
ATOM 870 C CA . ARG A 1 113 ? -20.410 -2.293 41.279 1.00 92.06 113 ARG A CA 1
ATOM 871 C C . ARG A 1 113 ? -21.327 -2.445 40.059 1.00 92.06 113 ARG A C 1
ATOM 873 O O . ARG A 1 113 ? -20.893 -2.197 38.933 1.00 92.06 113 ARG A O 1
ATOM 880 N N . LEU A 1 114 ? -22.605 -2.776 40.273 1.00 94.44 114 LEU A N 1
ATOM 881 C CA . LEU A 1 114 ? -23.619 -2.871 39.217 1.00 94.44 114 LEU A CA 1
ATOM 882 C C . LEU A 1 114 ? -23.815 -1.544 38.478 1.00 94.44 114 LEU A C 1
ATOM 884 O O . LEU A 1 114 ? -23.841 -1.514 37.247 1.00 94.44 114 LEU A O 1
ATOM 888 N N . GLU A 1 115 ? -23.920 -0.435 39.207 1.00 92.56 115 GLU A N 1
ATOM 889 C CA . GLU A 1 115 ? -24.066 0.890 38.601 1.00 92.56 115 GLU A CA 1
ATOM 890 C C . GLU A 1 115 ? -22.815 1.297 37.812 1.00 92.56 115 GLU A C 1
ATOM 892 O O . GLU A 1 115 ? -22.912 1.883 36.727 1.00 92.56 115 GLU A O 1
ATOM 897 N N . GLN A 1 116 ? -21.625 0.922 38.289 1.00 92.62 116 GLN A N 1
ATOM 898 C CA . GLN A 1 116 ? -20.393 1.122 37.529 1.00 92.62 116 GLN A CA 1
ATOM 899 C C . GLN A 1 116 ? -20.380 0.289 36.236 1.00 92.62 116 GLN A C 1
ATOM 901 O O . GLN A 1 116 ? -20.026 0.824 35.180 1.00 92.62 116 GLN A O 1
ATOM 906 N N . ALA A 1 117 ? -20.797 -0.979 36.290 1.00 92.00 117 ALA A N 1
ATOM 907 C CA . ALA A 1 117 ? -20.868 -1.863 35.128 1.00 92.00 117 ALA A CA 1
ATOM 908 C C . ALA A 1 117 ? -21.861 -1.346 34.073 1.00 92.00 117 ALA A C 1
ATOM 910 O O . ALA A 1 117 ? -21.514 -1.243 32.895 1.00 92.00 117 ALA A O 1
ATOM 911 N N . LYS A 1 118 ? -23.061 -0.913 34.490 1.00 93.12 118 LYS A N 1
ATOM 912 C CA . LYS A 1 118 ? -24.050 -0.275 33.601 1.00 93.12 118 LYS A CA 1
ATOM 913 C C . LYS A 1 118 ? -23.495 0.984 32.933 1.00 93.12 118 LYS A C 1
ATOM 915 O O . LYS A 1 118 ? -23.716 1.191 31.740 1.00 93.12 118 LYS A O 1
ATOM 920 N N . ARG A 1 119 ? -22.762 1.827 33.671 1.00 92.38 119 ARG A N 1
ATOM 921 C CA . ARG A 1 119 ? -22.135 3.038 33.115 1.00 92.38 119 ARG A CA 1
ATOM 922 C C . ARG A 1 119 ? -21.102 2.694 32.041 1.00 92.38 119 ARG A C 1
ATOM 924 O O . ARG A 1 119 ? -21.150 3.270 30.959 1.00 92.38 119 ARG A O 1
ATOM 931 N N . GLN A 1 120 ? -20.213 1.739 32.315 1.00 91.31 120 GLN A N 1
ATOM 932 C CA . GLN A 1 120 ? -19.212 1.285 31.342 1.00 91.31 120 GLN A CA 1
ATOM 933 C C . GLN A 1 120 ? -19.865 0.667 30.099 1.00 91.31 120 GLN A C 1
ATOM 935 O O . GLN A 1 120 ? -19.423 0.925 28.981 1.00 91.31 120 GLN A O 1
ATOM 940 N N . ALA A 1 121 ? -20.943 -0.104 30.277 1.00 92.12 121 ALA A N 1
ATOM 941 C CA . ALA A 1 121 ? -21.712 -0.661 29.170 1.00 92.12 121 ALA A CA 1
ATOM 942 C C . ALA A 1 121 ? -22.317 0.443 28.288 1.00 92.12 121 ALA A C 1
ATOM 944 O O . ALA A 1 121 ? -22.156 0.404 27.071 1.00 92.12 121 ALA A O 1
ATOM 945 N N . LYS A 1 122 ? -22.937 1.470 28.886 1.00 91.75 122 LYS A N 1
ATOM 946 C CA . LYS A 1 122 ? -23.473 2.626 28.144 1.00 91.75 122 LYS A CA 1
ATOM 947 C C . LYS A 1 122 ? -22.387 3.385 27.382 1.00 91.75 122 LYS A C 1
ATOM 949 O O . LYS A 1 122 ? -22.604 3.747 26.233 1.00 91.75 122 LYS A O 1
ATOM 954 N N . GLU A 1 123 ? -21.215 3.582 27.983 1.00 89.31 123 GLU A N 1
ATOM 955 C CA . GLU A 1 123 ? -20.081 4.246 27.327 1.00 89.31 123 GLU A CA 1
ATOM 956 C C . GLU A 1 123 ? -19.509 3.416 26.164 1.00 89.31 123 GLU A C 1
ATOM 958 O O . GLU A 1 123 ? -19.122 3.947 25.125 1.00 89.31 123 GLU A O 1
ATOM 963 N N . ARG A 1 124 ? -19.478 2.086 26.305 1.00 85.06 124 ARG A N 1
ATOM 964 C CA . ARG A 1 124 ? -19.119 1.176 25.209 1.00 85.06 124 ARG A CA 1
ATOM 965 C C . ARG A 1 124 ? -20.137 1.266 24.073 1.00 85.06 124 ARG A C 1
ATOM 967 O O . ARG A 1 124 ? -19.726 1.356 22.923 1.00 85.06 124 ARG A O 1
ATOM 974 N N . ILE A 1 125 ? -21.435 1.276 24.385 1.00 85.81 125 ILE A N 1
ATOM 975 C CA . ILE A 1 125 ? -22.511 1.412 23.391 1.00 85.81 125 ILE A CA 1
ATOM 976 C C . ILE A 1 125 ? -22.417 2.760 22.672 1.00 85.81 125 ILE A C 1
ATOM 978 O O . ILE A 1 125 ? -22.487 2.785 21.447 1.00 85.81 125 ILE A O 1
ATOM 982 N N . SER A 1 126 ? -22.193 3.862 23.395 1.00 84.06 126 SER A N 1
ATOM 983 C CA . SER A 1 126 ? -22.063 5.180 22.769 1.00 84.06 126 SER A CA 1
ATOM 984 C C . SER A 1 126 ? -20.865 5.238 21.825 1.00 84.06 126 SER A C 1
ATOM 986 O O . SER A 1 126 ? -21.022 5.693 20.700 1.00 84.06 126 SER A O 1
ATOM 988 N N . LYS A 1 127 ? -19.711 4.682 22.220 1.00 79.12 127 LYS A N 1
ATOM 989 C CA . LYS A 1 127 ? -18.519 4.563 21.359 1.00 79.12 127 LYS A CA 1
ATOM 990 C C . LYS A 1 127 ? -18.756 3.685 20.128 1.00 79.12 127 LYS A C 1
ATOM 992 O O . LYS A 1 127 ? -18.209 3.962 19.066 1.00 79.12 127 LYS A O 1
ATOM 997 N N . LEU A 1 128 ? -19.555 2.625 20.266 1.00 76.56 128 LEU A N 1
ATOM 998 C CA . LEU A 1 128 ? -19.933 1.754 19.150 1.00 76.56 128 LEU A CA 1
ATOM 999 C C . LEU A 1 128 ? -20.888 2.456 18.176 1.00 76.56 128 LEU A C 1
ATOM 1001 O O . LEU A 1 128 ? -20.754 2.263 16.972 1.00 76.56 128 LEU A O 1
ATOM 1005 N N . MET A 1 129 ? -21.814 3.276 18.683 1.00 69.06 129 MET A N 1
ATOM 1006 C CA . MET A 1 129 ? -22.745 4.075 17.878 1.00 69.06 129 MET A CA 1
ATOM 1007 C C . MET A 1 129 ? -22.077 5.289 17.220 1.00 69.06 129 MET A C 1
ATOM 1009 O O . MET A 1 129 ? -22.413 5.632 16.092 1.00 69.06 129 MET A O 1
ATOM 1013 N N . SER A 1 130 ? -21.121 5.927 17.899 1.00 64.94 130 SER A N 1
ATOM 1014 C CA . SER A 1 130 ? -20.390 7.100 17.402 1.00 64.94 130 SER A CA 1
ATOM 1015 C C . SER A 1 130 ? -19.218 6.744 16.477 1.00 64.94 130 SER A C 1
ATOM 1017 O O . SER A 1 130 ? -18.429 7.615 16.122 1.00 64.94 130 SER A O 1
ATOM 1019 N N . GLY A 1 131 ? -19.043 5.462 16.139 1.00 57.16 131 GLY A N 1
ATOM 1020 C CA . GLY A 1 131 ? -17.916 4.936 15.360 1.00 57.16 131 GLY A CA 1
ATOM 1021 C C . GLY A 1 131 ? -18.045 5.092 13.841 1.00 57.16 131 GLY A C 1
ATOM 1022 O O . GLY A 1 131 ? -17.340 4.406 13.101 1.00 57.16 131 GLY A O 1
ATOM 1023 N N . GLY A 1 132 ? -18.952 5.943 13.355 1.00 55.97 132 GLY A N 1
ATOM 1024 C CA . GLY A 1 132 ? -19.111 6.212 11.930 1.00 55.97 132 GLY A CA 1
ATOM 1025 C C . GLY A 1 132 ? -18.284 7.418 11.488 1.00 55.97 132 GLY A C 1
ATOM 1026 O O . GLY A 1 132 ? -18.428 8.498 12.048 1.00 55.97 132 GLY A O 1
ATOM 1027 N N . LEU A 1 133 ? -17.520 7.282 10.397 1.00 53.25 133 LEU A N 1
ATOM 1028 C CA . LEU A 1 133 ? -16.878 8.406 9.681 1.00 53.25 133 LEU A CA 1
ATOM 1029 C C . LEU A 1 133 ? -17.862 9.533 9.282 1.00 53.25 133 LEU A C 1
ATOM 1031 O O . LEU A 1 133 ? -17.425 10.627 8.941 1.00 53.25 133 LEU A O 1
ATOM 1035 N N . PHE A 1 134 ? -19.173 9.270 9.355 1.00 51.69 134 PHE A N 1
ATOM 1036 C CA . PHE A 1 134 ? -20.267 10.205 9.085 1.00 51.69 134 PHE A CA 1
ATOM 1037 C C . PHE A 1 134 ? -21.383 10.166 10.142 1.00 51.69 134 PHE A C 1
ATOM 1039 O O . PHE A 1 134 ? -22.494 10.602 9.852 1.00 51.69 134 PHE A O 1
ATOM 1046 N N . SER A 1 135 ? -21.150 9.644 11.355 1.00 52.97 135 SER A N 1
ATOM 1047 C CA . SER A 1 135 ? -22.176 9.695 12.409 1.00 52.97 135 SER A CA 1
ATOM 1048 C C . SER A 1 135 ? -22.226 11.092 13.037 1.00 52.97 135 SER A C 1
ATOM 1050 O O . SER A 1 135 ? -21.858 11.288 14.193 1.00 52.97 135 SER A O 1
ATOM 1052 N N . GLY A 1 136 ? -22.646 12.077 12.243 1.00 43.28 136 GLY A N 1
ATOM 1053 C CA . GLY A 1 136 ? -23.295 13.270 12.758 1.00 43.28 136 GLY A CA 1
ATOM 1054 C C . GLY A 1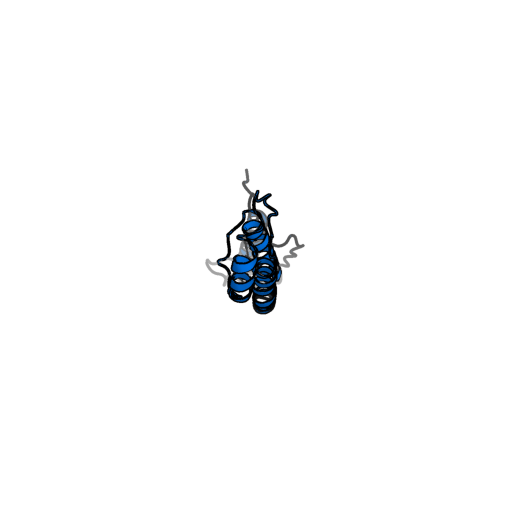 136 ? -24.706 12.875 13.176 1.00 43.28 136 GLY A C 1
ATOM 1055 O O . GLY A 1 136 ? -25.520 12.507 12.332 1.00 43.28 136 GLY A O 1
ATOM 1056 N N . ALA A 1 137 ? -24.963 12.894 14.480 1.00 38.88 137 ALA A N 1
ATOM 1057 C CA . ALA A 1 137 ? -26.321 12.942 15.003 1.00 38.88 137 ALA A CA 1
ATOM 1058 C C . ALA A 1 137 ? -26.982 14.273 14.578 1.00 38.88 137 ALA A C 1
ATOM 1060 O O . ALA A 1 137 ? -26.283 15.247 14.270 1.00 38.88 137 ALA A O 1
ATOM 1061 N N . PRO A 1 138 ? -28.315 14.322 14.555 1.00 40.09 138 PRO A N 1
ATOM 1062 C CA . PRO A 1 138 ? -28.995 14.926 15.702 1.00 40.09 138 PRO A CA 1
ATOM 1063 C C . PRO A 1 138 ? -29.529 13.892 16.692 1.00 40.09 138 PRO A C 1
ATOM 1065 O O . PRO A 1 138 ? -30.033 12.837 16.248 1.00 40.09 138 PRO A O 1
#